Protein AF-A0A497G009-F1 (afdb_monomer)

Secondary structure (DSSP, 8-state):
--HHHHHHHHHHHHHH-TTSS--HHHHHHHHHHHHHTTSS-HHHHHHHHHHHHH-HHHHTTTT-HHHHHHHHHHHHHHHHHHT--

Solvent-accessible surface area (backbone atoms only — not comparable to full-atom values): 4847 Å² total; per-residue (Å²): 132,67,43,59,64,55,53,43,50,54,54,50,51,45,32,71,34,74,97,47,92,59,50,66,67,59,51,49,51,51,54,50,51,34,37,76,70,62,59,35,54,70,65,51,54,52,48,45,53,49,55,51,67,75,36,33,78,90,68,38,31,83,83,34,61,68,30,39,51,44,47,53,52,52,52,51,55,44,42,55,69,74,64,64,116

Sequence (85 aa):
MTGFRRVEGIVLDYVRSVGKSVSLNWVVRTLVEMVERGDVSVEDVWRVISDVEANPDNFLLDMLPERRERLEVLKRELREVLEGK

Nearest PDB structures (foldseek):
  6vud-assembly1_B  TM=4.716E-01  e=5.603E+00  Ehrlichia chaffeensis str. 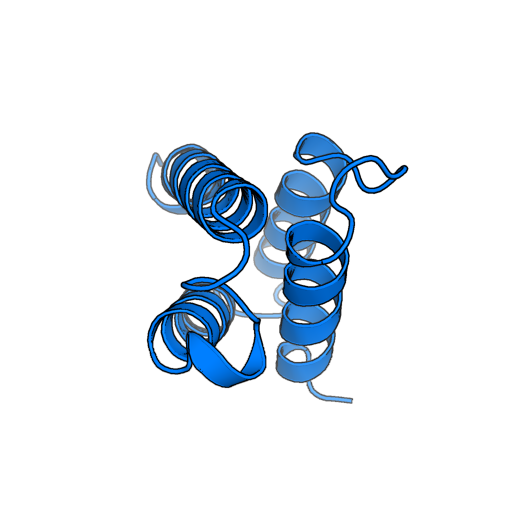Arkansas

pLDDT: mean 89.85, std 9.56, range [51.22, 96.69]

Structure (mmCIF, N/CA/C/O backbone):
data_AF-A0A497G009-F1
#
_entry.id   AF-A0A497G009-F1
#
loop_
_atom_site.group_PDB
_atom_site.id
_atom_site.type_symbol
_atom_site.label_atom_id
_atom_site.label_alt_id
_atom_site.label_comp_id
_atom_site.label_asym_id
_atom_site.label_entity_id
_atom_site.label_seq_id
_atom_site.pdbx_PDB_ins_code
_atom_site.Cartn_x
_atom_site.Cartn_y
_atom_site.Cartn_z
_atom_site.occupancy
_atom_site.B_iso_or_equiv
_atom_site.auth_seq_id
_atom_site.auth_comp_id
_atom_site.auth_asym_id
_atom_site.auth_atom_id
_atom_site.pdbx_PDB_model_num
ATOM 1 N N . MET A 1 1 ? -20.434 -0.550 -4.610 1.00 51.56 1 MET A N 1
ATOM 2 C CA . MET A 1 1 ? -19.048 -0.674 -5.116 1.00 51.56 1 MET A CA 1
ATOM 3 C C . MET A 1 1 ? -18.202 -1.169 -3.962 1.00 51.56 1 MET A C 1
ATOM 5 O O . MET A 1 1 ? -18.186 -0.502 -2.941 1.00 51.56 1 MET A O 1
ATOM 9 N N . THR A 1 2 ? -17.622 -2.361 -4.071 1.00 68.62 2 THR A N 1
ATOM 10 C CA . THR A 1 2 ? -16.858 -2.998 -2.988 1.00 68.62 2 THR A CA 1
ATOM 11 C C . THR A 1 2 ? -15.560 -2.222 -2.740 1.00 68.62 2 THR A C 1
ATOM 13 O O . THR A 1 2 ? -14.864 -1.889 -3.702 1.00 68.62 2 THR A O 1
ATOM 16 N N . GLY A 1 3 ? -15.241 -1.905 -1.478 1.00 77.75 3 GLY A N 1
ATOM 17 C CA . GLY A 1 3 ? -14.052 -1.122 -1.099 1.00 77.75 3 GLY A CA 1
ATOM 18 C C . GLY A 1 3 ? -12.741 -1.683 -1.669 1.00 77.75 3 GLY A C 1
ATOM 19 O O . GLY A 1 3 ? -11.856 -0.920 -2.043 1.00 77.75 3 GLY A O 1
ATOM 20 N N . PHE A 1 4 ? -12.693 -2.996 -1.901 1.00 84.12 4 PHE A N 1
ATOM 21 C CA . PHE A 1 4 ? -11.614 -3.711 -2.583 1.00 84.12 4 PHE A CA 1
ATOM 22 C C . PHE A 1 4 ? -11.176 -3.088 -3.926 1.00 84.12 4 PHE A C 1
ATOM 24 O O . PHE A 1 4 ? -10.002 -2.780 -4.111 1.00 84.12 4 PHE A O 1
ATOM 31 N N . ARG A 1 5 ? -12.110 -2.805 -4.853 1.00 87.62 5 ARG A N 1
ATOM 32 C CA . ARG A 1 5 ? -11.760 -2.205 -6.164 1.00 87.62 5 ARG A CA 1
ATOM 33 C C . ARG A 1 5 ? -11.187 -0.794 -6.032 1.00 87.62 5 ARG A C 1
ATOM 35 O O . ARG A 1 5 ? -10.458 -0.329 -6.902 1.00 87.62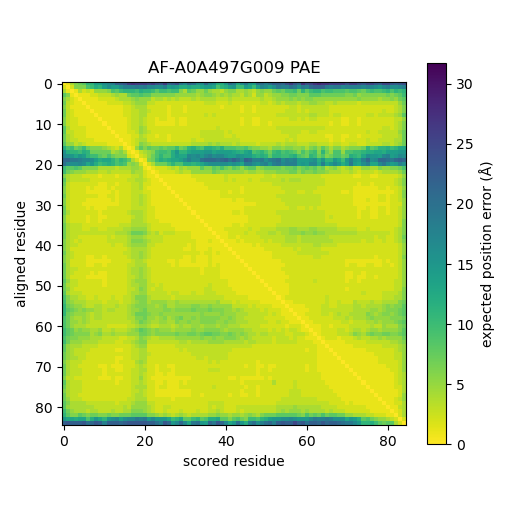 5 ARG A O 1
ATOM 42 N N . ARG A 1 6 ? -11.556 -0.086 -4.961 1.00 89.94 6 ARG A N 1
ATOM 43 C CA . ARG A 1 6 ? -1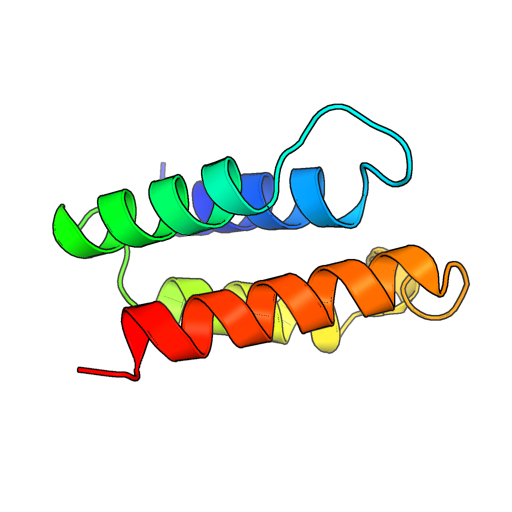1.049 1.259 -4.684 1.00 89.94 6 ARG A CA 1
ATOM 44 C C . ARG A 1 6 ? -9.610 1.202 -4.177 1.00 89.94 6 ARG A C 1
ATOM 46 O O . ARG A 1 6 ? -8.801 2.010 -4.619 1.00 89.94 6 ARG A O 1
ATOM 53 N N . VAL A 1 7 ? -9.296 0.240 -3.309 1.00 93.25 7 VAL A N 1
ATOM 54 C CA . VAL A 1 7 ? -7.925 -0.015 -2.845 1.00 93.25 7 VAL A CA 1
ATOM 55 C C . VAL A 1 7 ? -7.021 -0.386 -4.017 1.00 93.25 7 VAL A C 1
ATOM 57 O O . VAL A 1 7 ? -5.965 0.219 -4.175 1.00 93.25 7 VAL A O 1
ATOM 60 N N . GLU A 1 8 ? -7.474 -1.293 -4.885 1.00 92.75 8 GLU A N 1
ATOM 61 C CA . GLU A 1 8 ? -6.760 -1.656 -6.114 1.00 92.75 8 GLU A CA 1
ATOM 62 C C . GLU A 1 8 ? -6.438 -0.423 -6.967 1.00 92.75 8 GLU A C 1
ATOM 64 O O . GLU A 1 8 ? -5.276 -0.186 -7.286 1.00 92.75 8 GLU A O 1
ATOM 69 N N . GLY A 1 9 ? -7.429 0.427 -7.258 1.00 92.31 9 GLY A N 1
ATOM 70 C CA . GLY A 1 9 ? -7.203 1.660 -8.018 1.00 92.31 9 GLY A CA 1
ATOM 71 C C . GLY A 1 9 ? -6.149 2.579 -7.388 1.00 92.31 9 GLY A C 1
ATOM 72 O O . GLY A 1 9 ? -5.239 3.031 -8.077 1.00 92.31 9 GLY A O 1
ATOM 73 N N . ILE A 1 10 ? -6.223 2.799 -6.071 1.00 93.94 10 ILE A N 1
ATOM 74 C CA . ILE A 1 10 ? -5.274 3.650 -5.335 1.00 93.94 10 ILE A CA 1
ATOM 75 C C . ILE A 1 10 ? -3.844 3.091 -5.410 1.00 93.94 10 ILE A C 1
ATOM 77 O O . ILE A 1 10 ? -2.902 3.835 -5.699 1.00 93.94 10 ILE A O 1
ATOM 81 N N . VAL A 1 11 ? -3.674 1.788 -5.162 1.00 93.69 11 VAL A N 1
ATOM 82 C CA . VAL A 1 11 ? -2.363 1.120 -5.203 1.00 93.69 11 VAL A CA 1
ATOM 83 C C . VAL A 1 11 ? -1.784 1.178 -6.616 1.00 93.69 11 VAL A C 1
ATOM 85 O O . VAL A 1 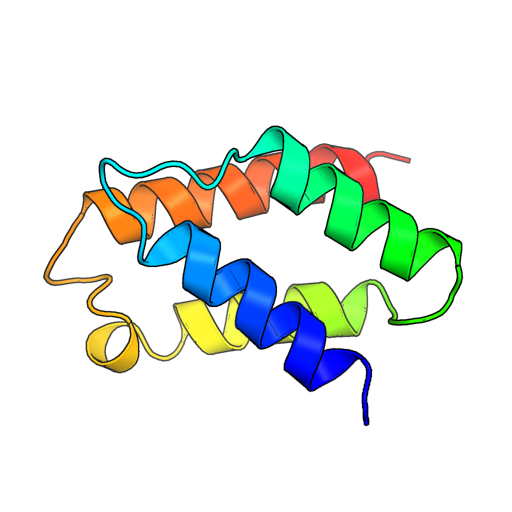11 ? -0.622 1.542 -6.801 1.00 93.69 11 VAL A O 1
ATOM 88 N N . LEU A 1 12 ? -2.596 0.882 -7.632 1.00 91.19 12 LEU A N 1
ATOM 89 C CA . LEU A 1 12 ? -2.148 0.875 -9.021 1.00 91.19 12 LEU A CA 1
ATOM 90 C C . LEU A 1 12 ? -1.780 2.264 -9.531 1.00 91.19 12 LEU A C 1
ATOM 92 O O . LEU A 1 12 ? -0.757 2.400 -10.207 1.00 91.19 12 LEU A O 1
ATOM 96 N N . ASP A 1 13 ? -2.560 3.288 -9.192 1.00 91.94 13 ASP A N 1
ATOM 97 C CA . ASP A 1 13 ? -2.249 4.668 -9.558 1.00 91.94 13 ASP A CA 1
ATOM 98 C C . ASP A 1 13 ? -0.910 5.102 -8.960 1.00 91.94 13 ASP A C 1
ATOM 100 O O . ASP A 1 13 ? -0.091 5.721 -9.647 1.00 91.94 13 ASP A O 1
ATOM 104 N N . TYR A 1 14 ? -0.634 4.721 -7.712 1.00 92.56 14 TYR A N 1
ATOM 105 C CA . TYR A 1 14 ? 0.642 5.006 -7.070 1.00 92.56 14 TYR A CA 1
ATOM 106 C C . TYR A 1 14 ? 1.818 4.281 -7.729 1.00 92.56 14 TYR A C 1
ATOM 108 O O . TYR A 1 14 ? 2.821 4.927 -8.051 1.00 92.56 14 TYR A O 1
ATOM 116 N N . VAL A 1 15 ? 1.702 2.968 -7.947 1.00 90.56 15 VAL A N 1
ATOM 117 C CA . VAL A 1 15 ? 2.768 2.133 -8.526 1.00 90.56 15 VAL A CA 1
ATOM 118 C C . VAL A 1 15 ? 3.085 2.570 -9.956 1.00 90.56 15 VAL A C 1
ATOM 120 O O . VAL A 1 15 ? 4.251 2.683 -10.329 1.00 90.56 15 VAL A O 1
ATOM 123 N N . ARG A 1 16 ? 2.062 2.870 -10.766 1.00 88.44 16 ARG A N 1
ATOM 124 C CA . ARG A 1 16 ? 2.229 3.231 -12.184 1.00 88.44 16 ARG A CA 1
ATOM 125 C C . ARG A 1 16 ? 2.698 4.671 -12.399 1.00 88.44 16 ARG A C 1
ATOM 127 O O . ARG A 1 16 ? 3.270 4.951 -13.453 1.00 88.44 16 ARG A O 1
ATOM 134 N N . SER A 1 17 ? 2.507 5.567 -11.429 1.00 84.50 17 SER A N 1
ATOM 135 C CA . SER A 1 17 ? 2.874 6.993 -11.518 1.00 84.50 17 SER A CA 1
ATOM 136 C C . SER A 1 17 ? 4.366 7.267 -11.284 1.00 84.50 17 SER A C 1
ATOM 138 O O . SER A 1 17 ? 4.733 8.181 -10.543 1.00 84.50 17 SER A O 1
ATOM 140 N N . VAL A 1 18 ? 5.247 6.501 -11.933 1.00 68.44 18 VAL A N 1
ATOM 141 C CA . VAL A 1 18 ? 6.694 6.765 -11.926 1.00 68.44 18 VAL A CA 1
ATOM 142 C C . VAL A 1 18 ? 6.942 8.156 -12.529 1.00 68.44 18 VAL A C 1
ATOM 144 O O . VAL A 1 18 ? 6.533 8.431 -13.656 1.00 68.44 18 VAL A O 1
ATOM 147 N N . GLY A 1 19 ? 7.542 9.060 -11.748 1.00 63.97 19 GLY A N 1
ATOM 148 C CA . GLY A 1 19 ? 7.784 10.455 -12.145 1.00 63.97 19 GLY A CA 1
ATOM 149 C C . GLY A 1 19 ? 6.564 11.393 -12.100 1.00 63.97 19 GLY A C 1
ATOM 150 O O . GLY A 1 19 ? 6.644 12.498 -12.634 1.00 63.97 19 GLY A O 1
ATOM 151 N N . LYS A 1 20 ? 5.435 10.991 -11.490 1.00 65.38 20 LYS A N 1
ATOM 152 C CA . LYS A 1 20 ? 4.194 11.792 -11.402 1.00 65.38 20 LYS A CA 1
ATOM 153 C C . LYS A 1 20 ? 3.622 11.932 -9.980 1.00 65.38 20 LYS A C 1
ATOM 155 O O . LYS A 1 20 ? 4.034 11.271 -9.035 1.00 65.38 20 LYS A O 1
ATOM 160 N N . SER A 1 21 ? 2.622 12.813 -9.894 1.00 65.19 21 SER A N 1
ATOM 161 C CA . SER A 1 21 ? 1.976 13.497 -8.762 1.00 65.19 21 SER A CA 1
ATOM 162 C C . SER A 1 21 ? 1.366 12.667 -7.621 1.00 65.19 21 SER A C 1
ATOM 164 O O . SER A 1 21 ? 0.876 13.264 -6.662 1.00 65.19 21 SER A O 1
ATOM 166 N N . VAL A 1 22 ? 1.344 11.332 -7.691 1.00 81.31 22 VAL A N 1
ATOM 167 C CA . VAL A 1 22 ? 0.721 10.517 -6.633 1.00 81.31 22 VAL A CA 1
ATOM 168 C C . VAL A 1 22 ? 1.728 10.295 -5.505 1.00 81.31 22 VAL A C 1
ATOM 170 O O . VAL A 1 22 ? 2.684 9.522 -5.626 1.00 81.31 22 VAL A O 1
ATOM 173 N N . SER A 1 23 ? 1.513 11.023 -4.410 1.00 91.00 23 SER A N 1
ATOM 174 C CA . SER A 1 23 ? 2.351 11.005 -3.211 1.00 91.00 23 SER A CA 1
ATOM 175 C C . SER A 1 23 ? 2.125 9.742 -2.380 1.00 91.00 23 SER A C 1
ATOM 177 O O . SER A 1 23 ? 0.985 9.375 -2.107 1.00 91.00 23 SER A O 1
ATOM 179 N N . LEU A 1 24 ? 3.218 9.137 -1.907 1.00 93.31 24 LEU A N 1
ATOM 180 C CA . LEU A 1 24 ? 3.200 8.016 -0.961 1.00 93.31 24 LEU A CA 1
ATOM 181 C C . LEU A 1 24 ? 2.387 8.347 0.295 1.00 93.31 24 LEU A C 1
ATOM 183 O O . LEU A 1 24 ? 1.538 7.565 0.702 1.00 93.31 24 LEU A O 1
ATOM 187 N N . ASN A 1 25 ? 2.602 9.536 0.865 1.00 94.06 25 ASN A N 1
ATOM 188 C CA . ASN A 1 25 ? 1.909 9.970 2.077 1.00 94.06 25 ASN A CA 1
ATOM 189 C C . ASN A 1 25 ? 0.388 10.010 1.862 1.00 94.06 25 ASN A C 1
ATOM 191 O O . ASN A 1 25 ? -0.369 9.513 2.691 1.00 94.06 25 ASN A O 1
ATOM 195 N N . TRP A 1 26 ? -0.054 10.538 0.715 1.00 94.06 26 TRP A N 1
ATOM 196 C CA . TRP A 1 26 ? -1.477 10.582 0.384 1.00 94.06 26 TRP A CA 1
ATOM 197 C C . TRP A 1 26 ? -2.077 9.176 0.269 1.00 94.06 26 TRP A C 1
ATOM 199 O O . TRP A 1 26 ? -3.160 8.933 0.798 1.00 94.06 26 TRP A O 1
ATOM 209 N N . VAL A 1 27 ? -1.365 8.247 -0.374 1.00 95.38 27 VAL A N 1
ATOM 210 C CA . VAL A 1 27 ? -1.803 6.853 -0.538 1.00 95.38 27 VAL A CA 1
ATOM 211 C C . VAL A 1 27 ? -1.925 6.160 0.813 1.00 95.38 27 VAL A C 1
ATOM 213 O O . VAL A 1 27 ? -2.995 5.648 1.131 1.00 95.38 27 VAL A O 1
ATOM 216 N N . VAL A 1 28 ? -0.861 6.194 1.621 1.00 96.69 28 VAL A N 1
ATOM 217 C CA . VAL A 1 28 ? -0.826 5.575 2.954 1.00 96.69 28 VAL A CA 1
ATOM 218 C C . VAL A 1 28 ? -1.959 6.122 3.812 1.00 96.69 28 VAL A C 1
ATOM 220 O O . VAL A 1 28 ? -2.772 5.354 4.316 1.00 96.69 28 VAL A O 1
ATOM 223 N N . ARG A 1 29 ? -2.082 7.451 3.901 1.00 96.69 29 ARG A N 1
ATOM 224 C CA . ARG A 1 29 ? -3.141 8.101 4.675 1.00 96.69 29 ARG A CA 1
ATOM 225 C C . ARG A 1 29 ? -4.535 7.697 4.198 1.00 96.69 29 ARG A C 1
ATOM 227 O O . ARG A 1 29 ? -5.391 7.408 5.022 1.00 96.69 29 ARG A O 1
ATOM 234 N N . THR A 1 30 ? -4.766 7.662 2.887 1.00 96.31 30 THR A N 1
ATOM 235 C CA . THR A 1 30 ? -6.079 7.303 2.333 1.00 96.31 30 THR A CA 1
ATOM 236 C C . THR A 1 30 ? -6.451 5.862 2.671 1.00 96.31 30 THR A C 1
ATOM 238 O O . THR A 1 30 ? -7.579 5.608 3.084 1.00 96.31 30 THR A O 1
ATOM 241 N N . LEU A 1 31 ? -5.514 4.922 2.524 1.00 96.38 31 LEU A N 1
ATOM 242 C CA . LEU A 1 31 ? -5.753 3.512 2.834 1.00 96.38 31 LEU A CA 1
ATOM 243 C C . LEU A 1 31 ? -5.996 3.298 4.333 1.00 96.38 31 LEU A C 1
ATOM 245 O O . LEU A 1 31 ? -6.931 2.592 4.698 1.00 96.38 31 LEU A O 1
ATOM 249 N N . VAL A 1 32 ? -5.219 3.963 5.191 1.00 96.44 32 VAL A N 1
ATOM 250 C CA . VAL A 1 32 ? -5.404 3.924 6.649 1.00 96.44 32 VAL A CA 1
ATOM 251 C C . VAL A 1 32 ? -6.762 4.504 7.044 1.00 96.44 32 VAL A C 1
ATOM 253 O O . VAL A 1 32 ? -7.500 3.851 7.771 1.00 96.44 32 VAL A O 1
ATOM 256 N N . GLU A 1 33 ? -7.150 5.668 6.513 1.00 96.62 33 GLU A N 1
ATOM 257 C CA . GLU A 1 33 ? -8.464 6.265 6.792 1.00 96.62 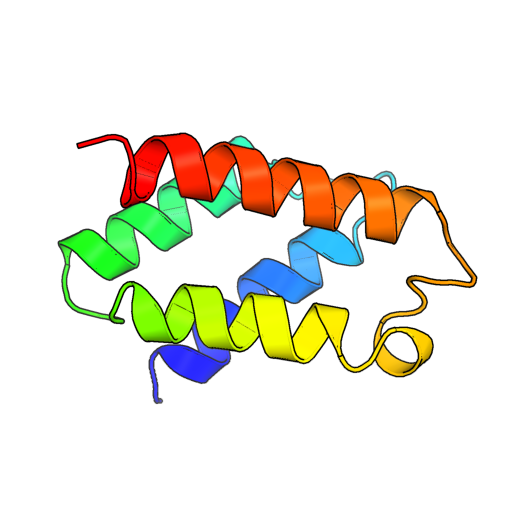33 GLU A CA 1
ATOM 258 C C . GLU A 1 33 ? -9.620 5.349 6.354 1.00 96.62 33 GLU A C 1
ATOM 260 O O . GLU A 1 33 ? -10.643 5.287 7.033 1.00 96.62 33 GLU A O 1
ATOM 265 N N . MET A 1 34 ? -9.479 4.635 5.231 1.00 95.56 34 MET A N 1
ATOM 266 C CA . MET A 1 34 ? -10.485 3.666 4.780 1.00 95.56 34 MET A CA 1
ATOM 267 C C . MET A 1 34 ? -10.597 2.471 5.735 1.00 95.56 34 MET A C 1
ATOM 269 O O . MET A 1 34 ? -11.710 2.035 6.030 1.00 95.56 34 MET A O 1
ATOM 273 N N . VAL A 1 35 ? -9.470 1.970 6.249 1.00 95.56 35 VAL A N 1
ATOM 274 C CA . VAL A 1 35 ? -9.453 0.912 7.270 1.00 95.56 35 VAL A CA 1
ATOM 275 C C . VAL A 1 35 ? -10.096 1.400 8.570 1.00 95.56 35 VAL A C 1
ATOM 277 O O . VAL A 1 35 ? -10.979 0.741 9.109 1.00 95.56 35 VAL A O 1
ATOM 280 N N . GLU A 1 36 ? -9.711 2.581 9.056 1.00 95.06 36 GLU A N 1
ATOM 281 C CA . GLU A 1 36 ? -10.232 3.151 10.306 1.00 95.06 36 GLU A CA 1
ATOM 282 C C . GLU A 1 36 ? -11.739 3.442 10.247 1.00 95.06 36 GLU A C 1
ATOM 284 O O . GLU A 1 36 ? -12.433 3.329 11.257 1.00 95.06 36 GLU A O 1
ATOM 289 N N . ARG A 1 37 ? -12.265 3.785 9.065 1.00 95.12 37 ARG A N 1
ATOM 290 C CA . ARG A 1 37 ? -13.708 3.970 8.831 1.00 95.12 37 ARG A CA 1
ATOM 291 C C . ARG A 1 37 ? -14.475 2.658 8.668 1.00 95.12 37 ARG A C 1
ATOM 293 O O . ARG A 1 37 ? -15.704 2.687 8.668 1.00 95.12 37 ARG A O 1
ATOM 300 N N . GLY A 1 38 ? -13.778 1.530 8.527 1.00 93.94 38 GLY A N 1
ATOM 301 C CA . GLY A 1 38 ? -14.380 0.232 8.229 1.00 93.94 38 GLY A CA 1
ATOM 302 C C . GLY A 1 38 ? -14.872 0.095 6.784 1.00 93.94 38 GLY A C 1
ATOM 303 O O . GLY A 1 38 ? -15.679 -0.788 6.502 1.00 93.94 38 GLY A O 1
ATOM 304 N N . ASP A 1 39 ? -14.405 0.951 5.866 1.00 94.62 39 ASP A N 1
ATOM 305 C CA . ASP A 1 39 ? -14.731 0.857 4.435 1.00 94.62 39 ASP A CA 1
ATOM 306 C C . ASP A 1 39 ? -14.086 -0.386 3.790 1.00 94.62 39 ASP A C 1
ATOM 308 O O . ASP A 1 39 ? -14.606 -0.929 2.808 1.00 94.62 39 ASP A O 1
ATOM 312 N N . VAL A 1 40 ? -12.933 -0.804 4.326 1.00 94.88 40 VAL A N 1
ATOM 313 C CA . VAL A 1 40 ? -12.167 -2.009 3.970 1.00 94.88 40 VAL A CA 1
ATOM 314 C C . VAL A 1 40 ? -11.488 -2.579 5.209 1.00 94.88 40 VAL A C 1
ATOM 316 O O . VAL A 1 40 ? -11.261 -1.851 6.176 1.00 94.88 40 VAL A O 1
ATOM 319 N N . SER A 1 41 ? -11.132 -3.862 5.181 1.00 94.56 41 SER A N 1
ATOM 320 C CA . SER A 1 41 ? -10.296 -4.450 6.228 1.00 94.56 41 SER A CA 1
ATOM 321 C C . SER A 1 41 ? -8.79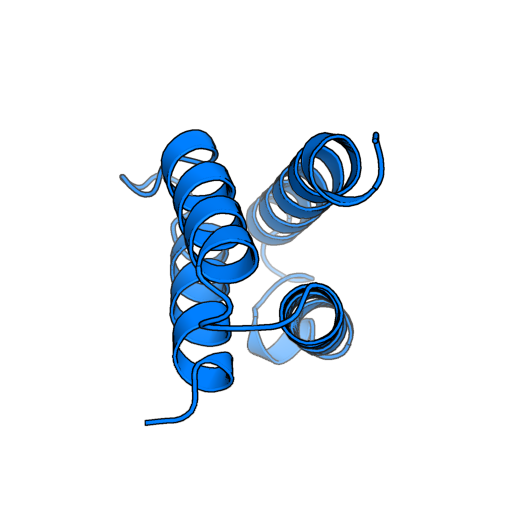9 -4.301 5.917 1.00 94.56 41 SER A C 1
ATOM 323 O O . SER A 1 41 ? -8.401 -3.993 4.790 1.00 94.56 41 SER A O 1
ATOM 325 N N . VAL A 1 42 ? -7.944 -4.528 6.918 1.00 95.25 42 VAL A N 1
ATOM 326 C CA . VAL A 1 42 ? -6.483 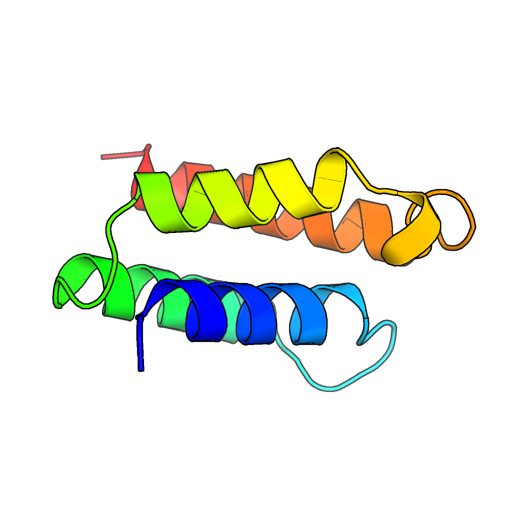-4.575 6.719 1.00 95.25 42 VAL A CA 1
ATOM 327 C C . VAL A 1 42 ? -6.112 -5.713 5.760 1.00 95.25 42 VAL A C 1
ATOM 329 O O . VAL A 1 42 ? -5.255 -5.550 4.892 1.00 95.25 42 VAL A O 1
ATOM 332 N N . GLU A 1 43 ? -6.806 -6.846 5.855 1.00 94.75 43 GLU A N 1
ATOM 333 C CA . GLU A 1 43 ? -6.626 -7.997 4.971 1.00 94.75 43 GLU A CA 1
ATOM 334 C C . GLU A 1 43 ? -6.976 -7.669 3.518 1.00 94.75 43 GLU A C 1
ATOM 336 O O . GLU A 1 43 ? -6.278 -8.132 2.619 1.00 94.75 43 GLU A O 1
ATOM 341 N N . ASP A 1 44 ? -8.003 -6.850 3.265 1.00 94.56 44 ASP A N 1
ATOM 342 C CA . ASP A 1 44 ? -8.331 -6.397 1.909 1.00 94.56 44 ASP A CA 1
ATOM 343 C C . ASP A 1 44 ? -7.174 -5.598 1.292 1.00 94.56 44 ASP A C 1
ATOM 345 O O . ASP A 1 44 ? -6.833 -5.799 0.123 1.00 94.56 44 ASP A O 1
ATOM 349 N N . VAL A 1 45 ? -6.538 -4.721 2.079 1.00 95.56 45 VAL A N 1
ATOM 350 C CA . VAL A 1 45 ? -5.376 -3.935 1.634 1.00 95.56 45 VAL A CA 1
ATOM 351 C C . VAL A 1 45 ? -4.196 -4.840 1.304 1.00 95.56 45 VAL A C 1
ATOM 353 O O . VAL A 1 45 ? -3.618 -4.736 0.217 1.00 95.56 45 VAL A O 1
ATOM 356 N N . TRP A 1 46 ? -3.866 -5.771 2.198 1.00 96.62 46 TRP A N 1
ATOM 357 C CA . TRP A 1 46 ? -2.762 -6.702 1.974 1.00 96.62 46 TRP A CA 1
ATOM 358 C C . TRP A 1 46 ? -3.015 -7.674 0.831 1.00 96.62 46 TRP A C 1
ATOM 360 O O . TRP A 1 46 ? -2.080 -8.022 0.106 1.00 96.62 46 TRP A O 1
ATOM 370 N N . ARG A 1 47 ? -4.268 -8.080 0.628 1.00 95.69 47 ARG A N 1
ATOM 371 C CA . ARG A 1 47 ? -4.661 -8.927 -0.495 1.00 95.69 47 ARG A CA 1
ATOM 372 C C . ARG A 1 47 ? -4.396 -8.238 -1.825 1.00 95.69 47 ARG A C 1
ATOM 374 O O . ARG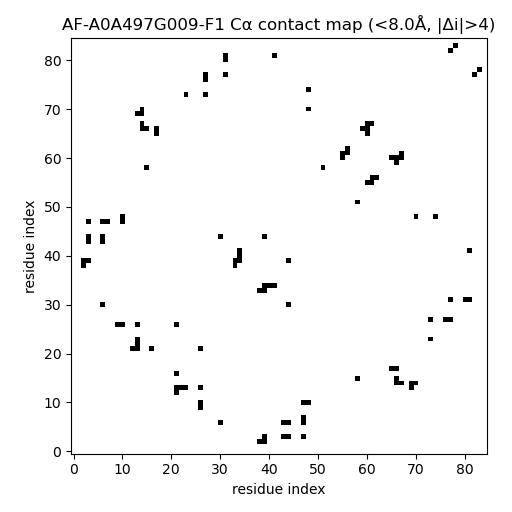 A 1 47 ? -3.761 -8.839 -2.679 1.00 95.69 47 ARG A O 1
ATOM 381 N N . VAL A 1 48 ? -4.787 -6.971 -1.972 1.00 94.56 48 VAL A N 1
ATOM 382 C CA . VAL A 1 48 ? -4.499 -6.193 -3.189 1.00 94.56 48 VAL A CA 1
ATOM 383 C C . VAL A 1 48 ? -2.996 -6.087 -3.438 1.00 94.56 48 VAL A C 1
ATOM 385 O O . VAL A 1 48 ? -2.546 -6.304 -4.559 1.00 94.56 48 VAL A O 1
ATOM 388 N N . ILE A 1 49 ? -2.204 -5.769 -2.411 1.00 95.06 49 ILE A N 1
ATOM 389 C CA . ILE A 1 49 ? -0.743 -5.669 -2.557 1.00 95.06 49 ILE A CA 1
ATOM 390 C C . ILE A 1 49 ? -0.158 -7.014 -3.000 1.00 95.06 49 ILE A C 1
ATOM 392 O O . ILE A 1 49 ? 0.631 -7.052 -3.941 1.00 95.06 49 ILE A O 1
ATOM 396 N N . SER A 1 50 ? -0.602 -8.110 -2.384 1.00 95.50 50 SER A N 1
ATOM 397 C CA . SER A 1 50 ? -0.170 -9.466 -2.739 1.00 95.50 50 SER A CA 1
ATOM 398 C C . SER A 1 50 ? -0.557 -9.833 -4.175 1.00 95.50 50 SER A C 1
ATOM 400 O O . SER A 1 50 ? 0.253 -10.406 -4.898 1.00 95.50 50 SER A O 1
ATOM 402 N N . ASP A 1 51 ? -1.762 -9.463 -4.619 1.00 93.94 51 ASP A N 1
ATOM 403 C CA . ASP A 1 51 ? -2.226 -9.686 -5.992 1.00 93.94 51 ASP A CA 1
ATOM 404 C C . ASP A 1 51 ? -1.368 -8.905 -7.004 1.00 93.94 51 ASP A C 1
ATOM 406 O O . ASP A 1 51 ? -1.055 -9.418 -8.083 1.00 93.94 51 ASP A O 1
ATOM 410 N N . VAL A 1 52 ? -0.929 -7.690 -6.655 1.00 91.75 52 VAL A N 1
ATOM 411 C CA . VAL A 1 52 ? 0.000 -6.902 -7.479 1.00 91.75 52 VAL A CA 1
ATOM 412 C C . VAL A 1 52 ? 1.381 -7.559 -7.544 1.00 91.75 52 VAL A C 1
ATOM 414 O O . VAL A 1 52 ? 1.936 -7.699 -8.635 1.00 91.75 52 VAL A O 1
ATOM 417 N N . GLU A 1 53 ? 1.921 -8.008 -6.409 1.00 92.81 53 GLU A N 1
ATOM 418 C CA . GLU A 1 53 ? 3.217 -8.702 -6.341 1.00 92.81 53 GLU A CA 1
ATOM 419 C C . GLU A 1 53 ? 3.214 -10.028 -7.117 1.00 92.81 53 GLU A C 1
ATOM 421 O O . GLU A 1 53 ? 4.200 -10.358 -7.776 1.00 92.81 53 GLU A O 1
ATOM 426 N N . ALA A 1 54 ? 2.103 -10.769 -7.076 1.00 94.00 54 ALA A N 1
ATOM 427 C CA . ALA A 1 54 ? 1.952 -12.060 -7.745 1.00 94.00 54 ALA A CA 1
ATOM 428 C C . ALA A 1 54 ? 1.806 -11.955 -9.273 1.00 94.00 54 ALA A C 1
ATOM 430 O O . ALA A 1 54 ? 1.917 -12.965 -9.967 1.00 94.00 54 ALA A O 1
ATOM 431 N N . ASN A 1 55 ? 1.562 -10.755 -9.811 1.00 92.25 55 ASN A N 1
ATOM 432 C CA . ASN A 1 55 ? 1.355 -10.525 -11.241 1.00 92.25 55 ASN A CA 1
ATOM 433 C C . ASN A 1 55 ? 2.323 -9.460 -11.795 1.00 92.25 55 ASN A C 1
ATOM 435 O O . ASN A 1 55 ? 1.878 -8.447 -12.348 1.00 92.25 55 ASN A O 1
ATOM 439 N N . PRO A 1 56 ? 3.649 -9.662 -11.678 1.00 89.06 56 PRO A N 1
ATOM 440 C CA . PRO A 1 56 ? 4.636 -8.635 -11.997 1.00 89.06 56 PRO A CA 1
ATOM 441 C C . PRO A 1 56 ? 4.578 -8.179 -13.461 1.00 89.06 56 PRO A C 1
ATOM 443 O O . PRO A 1 56 ? 4.755 -6.988 -13.722 1.00 89.06 56 PRO A O 1
ATOM 446 N N . ASP A 1 57 ? 4.233 -9.066 -14.398 1.00 88.06 57 ASP A N 1
ATOM 447 C CA . ASP A 1 57 ? 4.062 -8.731 -15.818 1.00 88.06 57 ASP A CA 1
ATOM 448 C C . ASP A 1 57 ? 2.900 -7.755 -16.056 1.00 88.06 57 ASP A C 1
ATOM 450 O O . ASP A 1 57 ? 3.057 -6.749 -16.749 1.00 88.06 57 ASP A O 1
ATOM 454 N N . ASN A 1 58 ? 1.744 -7.981 -15.418 1.00 85.69 58 ASN A N 1
ATOM 455 C CA . ASN A 1 58 ? 0.552 -7.132 -15.575 1.00 85.69 58 ASN A CA 1
ATOM 456 C C . ASN A 1 58 ? 0.771 -5.702 -15.052 1.00 85.69 58 ASN A C 1
ATOM 458 O O . ASN A 1 58 ? 0.087 -4.753 -15.456 1.00 85.69 58 ASN A O 1
ATOM 462 N N . PHE A 1 59 ? 1.733 -5.538 -14.145 1.00 83.69 59 PHE A N 1
ATOM 463 C CA . PHE A 1 59 ? 2.067 -4.263 -13.518 1.00 83.69 59 PHE A CA 1
ATOM 464 C C . PHE A 1 59 ? 3.432 -3.710 -13.959 1.00 83.69 59 PHE A C 1
ATOM 466 O O . PHE A 1 59 ? 3.788 -2.585 -13.588 1.00 83.69 59 PHE A O 1
ATOM 473 N N . LEU A 1 60 ? 4.124 -4.420 -14.857 1.00 88.06 60 LEU A N 1
ATOM 474 C CA . LEU A 1 60 ? 5.462 -4.121 -15.375 1.00 88.06 60 LEU A CA 1
ATOM 475 C C . LEU A 1 60 ? 6.517 -3.976 -14.260 1.00 88.06 60 LEU A C 1
ATOM 477 O O . LEU A 1 60 ? 7.416 -3.148 -14.379 1.00 88.06 60 LEU A O 1
ATOM 481 N N . LEU A 1 61 ? 6.397 -4.743 -13.171 1.00 89.50 61 LEU A N 1
ATOM 482 C CA . LEU A 1 61 ? 7.312 -4.678 -12.020 1.00 89.50 61 LEU A CA 1
ATOM 483 C C . LEU A 1 61 ? 8.714 -5.203 -12.351 1.00 89.50 61 LEU A C 1
ATOM 485 O O . LEU A 1 61 ? 9.690 -4.726 -11.778 1.00 89.50 61 LEU A O 1
ATOM 489 N N . ASP A 1 62 ? 8.817 -6.160 -13.274 1.00 88.88 62 ASP A N 1
ATOM 490 C CA . ASP A 1 62 ? 10.104 -6.723 -13.709 1.00 88.88 62 ASP A CA 1
ATOM 491 C C . ASP A 1 62 ? 10.755 -5.905 -14.827 1.00 88.88 62 ASP A C 1
ATOM 493 O O . ASP A 1 62 ? 11.975 -5.896 -14.967 1.00 88.88 62 ASP A O 1
ATOM 497 N N . MET A 1 63 ? 9.947 -5.175 -15.603 1.00 89.00 63 MET A N 1
ATOM 498 C CA . MET A 1 63 ? 10.441 -4.320 -16.685 1.00 89.00 63 MET A CA 1
ATOM 499 C C . MET A 1 63 ? 10.794 -2.902 -16.225 1.00 89.00 63 MET A C 1
ATOM 501 O O . MET A 1 63 ? 11.600 -2.243 -16.876 1.00 89.00 63 MET A O 1
ATOM 505 N N . LEU A 1 64 ? 10.182 -2.415 -15.140 1.00 90.31 64 LEU A N 1
ATOM 506 C CA . LEU A 1 64 ? 10.387 -1.068 -14.601 1.00 90.31 64 LEU A CA 1
ATOM 507 C C . LEU A 1 64 ? 10.736 -1.155 -13.105 1.00 90.31 64 LEU A C 1
ATOM 509 O O . LEU A 1 64 ? 9.820 -1.172 -12.271 1.00 90.31 64 LEU A O 1
ATOM 513 N N . PRO A 1 65 ? 12.035 -1.202 -12.749 1.00 90.00 65 PRO A N 1
ATOM 514 C CA . PRO A 1 65 ? 12.495 -1.330 -11.365 1.00 90.00 65 PRO A CA 1
ATOM 515 C C . PRO A 1 65 ? 11.901 -0.285 -10.413 1.00 90.00 65 PRO A C 1
ATOM 517 O O . PRO A 1 65 ? 11.600 -0.597 -9.263 1.00 90.00 65 PRO A O 1
ATOM 520 N N . GLU A 1 66 ? 11.640 0.931 -10.896 1.00 91.88 66 GLU A N 1
ATOM 521 C CA . GLU A 1 66 ? 11.043 2.017 -10.116 1.00 91.88 66 GLU A CA 1
ATOM 522 C C . GLU A 1 66 ? 9.623 1.682 -9.642 1.00 91.88 66 GLU A C 1
ATOM 524 O O . GLU A 1 66 ? 9.190 2.139 -8.585 1.00 91.88 66 GLU A O 1
ATOM 529 N N . ARG A 1 67 ? 8.867 0.874 -10.399 1.00 92.44 67 ARG A N 1
ATOM 530 C CA . ARG A 1 67 ? 7.528 0.431 -9.977 1.00 92.44 67 ARG A CA 1
ATOM 531 C C . ARG A 1 67 ? 7.610 -0.558 -8.828 1.00 92.44 67 ARG A C 1
ATOM 533 O O . ARG A 1 67 ? 6.823 -0.461 -7.888 1.00 92.44 67 ARG A O 1
ATOM 540 N N . ARG A 1 68 ? 8.571 -1.480 -8.902 1.00 93.44 68 ARG A N 1
ATOM 541 C CA . ARG A 1 68 ? 8.864 -2.429 -7.828 1.00 93.44 68 ARG A CA 1
ATOM 542 C C . ARG A 1 68 ? 9.315 -1.685 -6.576 1.00 93.44 68 ARG A C 1
ATOM 544 O O . ARG A 1 68 ? 8.737 -1.899 -5.521 1.00 93.44 68 ARG A O 1
ATOM 551 N N . GLU A 1 69 ? 10.253 -0.749 -6.706 1.00 93.25 69 GLU A N 1
ATOM 552 C CA . GLU A 1 69 ? 10.711 0.077 -5.585 1.00 93.25 69 GLU A CA 1
ATOM 553 C C . GLU A 1 69 ? 9.551 0.830 -4.924 1.00 93.25 69 GLU A C 1
ATOM 555 O O . GLU A 1 69 ? 9.402 0.793 -3.705 1.00 93.25 69 GLU A O 1
ATOM 560 N N . ARG A 1 70 ? 8.671 1.458 -5.711 1.00 93.31 70 ARG A N 1
ATOM 561 C CA . ARG A 1 70 ? 7.487 2.136 -5.167 1.00 93.31 70 ARG A CA 1
ATOM 562 C C . ARG A 1 70 ? 6.575 1.177 -4.408 1.00 93.31 70 ARG A C 1
ATOM 564 O O . ARG A 1 70 ? 6.159 1.508 -3.302 1.00 93.31 70 ARG A O 1
ATOM 571 N N . LEU A 1 71 ? 6.268 0.006 -4.965 1.00 95.00 71 LEU A N 1
ATOM 572 C CA . LEU A 1 71 ? 5.433 -0.989 -4.288 1.00 95.00 71 LEU A CA 1
ATOM 573 C C . LEU A 1 71 ? 6.044 -1.435 -2.949 1.00 95.00 71 LEU A C 1
ATOM 575 O O . LEU A 1 71 ? 5.337 -1.463 -1.944 1.00 95.00 71 LEU A O 1
ATOM 579 N N . GLU A 1 72 ? 7.352 -1.701 -2.918 1.00 95.12 72 GLU A N 1
ATOM 580 C CA . GLU A 1 72 ? 8.083 -2.066 -1.695 1.00 95.12 72 GLU A CA 1
ATOM 581 C C . GLU A 1 72 ? 8.063 -0.943 -0.651 1.00 95.12 72 GLU A C 1
ATOM 583 O O . GLU A 1 72 ? 7.823 -1.186 0.534 1.00 95.12 72 GLU A O 1
ATOM 588 N N . VAL A 1 73 ? 8.255 0.309 -1.080 1.00 95.19 73 VAL A N 1
ATOM 589 C CA . VAL A 1 73 ? 8.163 1.479 -0.197 1.00 95.19 73 VAL A CA 1
ATOM 590 C C . VAL A 1 73 ? 6.754 1.601 0.384 1.00 95.19 73 VAL A C 1
ATOM 592 O O . VAL A 1 73 ? 6.613 1.735 1.596 1.00 95.19 73 VAL A O 1
ATOM 595 N N . LEU A 1 74 ? 5.707 1.495 -0.440 1.00 95.81 74 LEU A N 1
ATOM 596 C CA . LEU A 1 74 ? 4.321 1.532 0.033 1.00 95.81 74 LEU A CA 1
ATOM 597 C C . LEU A 1 74 ? 4.037 0.427 1.055 1.00 95.81 74 LEU A C 1
ATOM 599 O O . LEU A 1 74 ? 3.443 0.692 2.099 1.00 95.81 74 LEU A O 1
ATOM 603 N N . LYS A 1 75 ? 4.482 -0.798 0.770 1.00 96.25 75 LYS A N 1
ATOM 604 C CA . LYS A 1 75 ? 4.340 -1.955 1.658 1.00 96.25 75 LYS A CA 1
ATOM 605 C C . LYS A 1 75 ? 5.022 -1.723 3.004 1.00 96.25 75 LYS A C 1
ATOM 607 O O . LYS A 1 75 ? 4.434 -2.040 4.036 1.00 96.25 75 LYS A O 1
ATOM 612 N N . ARG A 1 76 ? 6.226 -1.142 3.010 1.00 96.31 76 ARG A N 1
ATOM 613 C CA . ARG A 1 76 ? 6.943 -0.802 4.246 1.00 96.31 76 ARG A CA 1
ATOM 614 C C . ARG A 1 76 ? 6.175 0.219 5.084 1.00 96.31 76 ARG A C 1
ATOM 616 O O . ARG A 1 76 ? 5.926 -0.051 6.252 1.00 96.31 76 ARG A O 1
ATOM 623 N N . GLU A 1 77 ? 5.752 1.336 4.493 1.00 96.12 77 GLU A N 1
ATOM 624 C CA . GLU A 1 77 ? 5.018 2.372 5.237 1.00 96.12 77 GLU A CA 1
ATOM 625 C C . GLU A 1 77 ? 3.676 1.849 5.773 1.00 96.12 77 GLU A C 1
ATOM 627 O O . GLU A 1 77 ? 3.308 2.109 6.916 1.00 96.12 77 GLU A O 1
ATOM 632 N N . LEU A 1 78 ? 2.933 1.077 4.970 1.00 95.94 78 LEU A N 1
ATOM 633 C CA . LEU A 1 78 ? 1.671 0.486 5.421 1.00 95.94 78 LEU A CA 1
ATOM 634 C C . LEU A 1 78 ? 1.883 -0.517 6.552 1.00 95.94 78 LEU A C 1
ATOM 636 O O . LEU A 1 78 ? 1.076 -0.546 7.475 1.00 95.94 78 LEU A O 1
ATOM 640 N N . ARG A 1 79 ? 2.965 -1.302 6.516 1.00 95.62 79 ARG A N 1
ATOM 641 C CA . ARG A 1 79 ? 3.319 -2.213 7.609 1.00 95.62 79 ARG A CA 1
ATOM 642 C C . ARG A 1 79 ? 3.567 -1.441 8.899 1.00 95.62 79 ARG A C 1
ATOM 644 O O . ARG A 1 79 ? 3.004 -1.792 9.929 1.00 95.62 79 ARG A O 1
ATOM 651 N N . GLU A 1 80 ? 4.351 -0.368 8.839 1.00 94.81 80 GLU A N 1
ATOM 652 C CA . GLU A 1 80 ? 4.624 0.472 10.009 1.00 94.81 80 GLU A CA 1
ATOM 653 C C . GLU A 1 80 ? 3.344 1.067 10.613 1.00 94.81 80 GLU A C 1
ATOM 655 O O . GLU A 1 80 ? 3.211 1.113 11.833 1.00 94.81 80 GLU A O 1
ATOM 660 N N . VAL A 1 81 ? 2.375 1.477 9.788 1.00 95.00 81 VAL A N 1
ATOM 661 C CA . VAL A 1 81 ? 1.162 2.156 10.279 1.00 95.00 81 VAL A CA 1
ATOM 662 C C . VAL A 1 81 ? 0.028 1.193 10.658 1.00 95.00 81 VAL A C 1
ATOM 664 O O . VAL A 1 81 ? -0.700 1.462 11.616 1.00 95.00 81 VAL A O 1
ATOM 667 N N . LEU A 1 82 ? -0.159 0.095 9.920 1.00 91.56 82 LEU A N 1
ATOM 668 C CA . LEU A 1 82 ? -1.269 -0.847 10.120 1.00 91.56 82 LEU A CA 1
ATOM 669 C C . LEU A 1 82 ? -0.914 -2.014 11.047 1.00 91.56 82 LEU A C 1
ATOM 671 O O . LEU A 1 82 ? -1.797 -2.511 11.740 1.00 91.56 82 LEU A 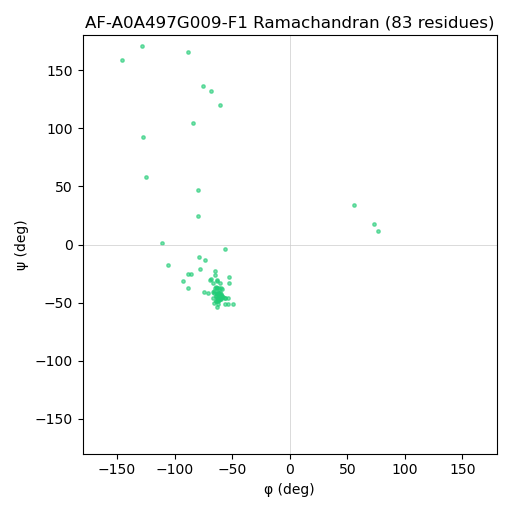O 1
ATOM 675 N N . GLU A 1 83 ? 0.347 -2.450 11.061 1.00 87.38 83 GLU A N 1
ATOM 676 C CA . GLU A 1 83 ? 0.822 -3.556 11.908 1.00 87.38 83 GLU A CA 1
ATOM 677 C C . GLU A 1 83 ? 1.662 -3.063 13.096 1.00 87.38 83 GLU A C 1
ATOM 679 O O . GLU A 1 83 ? 1.840 -3.796 14.062 1.00 87.38 83 GLU A O 1
ATOM 684 N N . GLY A 1 84 ? 2.169 -1.825 13.056 1.00 72.19 84 GLY A N 1
ATOM 685 C CA . GLY A 1 84 ? 2.980 -1.221 14.121 1.00 72.19 84 GLY A CA 1
ATOM 686 C C . GLY A 1 84 ? 2.196 -0.668 15.319 1.00 72.19 84 GLY A C 1
ATOM 687 O O . GLY A 1 84 ? 2.696 0.234 15.993 1.00 72.19 84 GLY A O 1
ATOM 688 N N . LYS A 1 85 ? 0.986 -1.178 15.585 1.00 51.22 85 LYS A N 1
ATOM 689 C CA . LYS A 1 85 ? 0.220 -0.907 16.814 1.00 51.22 85 LYS A CA 1
ATOM 690 C C . LYS A 1 85 ? 0.286 -2.083 17.778 1.00 51.22 85 LYS A C 1
ATOM 692 O O . LYS A 1 85 ? 0.034 -3.221 17.332 1.00 51.22 85 LYS A O 1
#

Radius of gyration: 12.16 Å; Cα contacts (8 Å, |Δi|>4): 60; chains: 1; bounding box: 32×26×34 Å

Mean predicted aligned error: 3.88 Å

Foldseek 3Di:
DQVLVVLLVLLLCQLLQDVDDNDLVVSLVVVVVCCVVVSDHPVSNVVSLVVCVVCCVVSVCVVDVSSVVRSVVSVVSNCCVVVVD